Protein AF-A0A444UWI2-F1 (afdb_monomer_lite)

Secondary structure (DSSP, 8-state):
-HHHHHHHHHHHHHHHHHHHGGGGTTTS-----EEEE--SSGGG--EEEEPPPSSSS----S--S---EEE-SSTT--S--TTHHHHTTSEEE-PPTT-TTSSS--------

Structure (mmCIF, N/CA/C/O backbone):
data_AF-A0A444UWI2-F1
#
_entry.id   AF-A0A444UWI2-F1
#
loop_
_atom_site.group_PDB
_atom_site.id
_atom_site.type_symbol
_atom_site.label_atom_id
_atom_site.label_alt_id
_atom_site.label_comp_id
_atom_site.label_asym_id
_atom_site.label_entity_id
_atom_site.label_seq_id
_atom_site.pdbx_PDB_ins_code
_atom_site.Cartn_x
_atom_site.Cartn_y
_atom_site.Cartn_z
_atom_site.occupancy
_atom_site.B_iso_or_equiv
_atom_site.auth_seq_id
_atom_site.auth_comp_id
_atom_site.auth_asym_id
_atom_site.auth_atom_id
_atom_site.pdbx_PDB_model_num
ATOM 1 N N . MET A 1 1 ? -56.583 -4.217 30.821 1.00 60.06 1 MET A N 1
ATOM 2 C CA . MET A 1 1 ? -55.258 -4.859 30.630 1.00 60.06 1 MET A CA 1
ATOM 3 C C . MET A 1 1 ? -54.683 -4.712 29.212 1.00 60.06 1 MET A C 1
ATOM 5 O O . MET A 1 1 ? -53.474 -4.619 29.084 1.00 60.06 1 MET A O 1
ATOM 9 N N . ILE A 1 2 ? -55.499 -4.603 28.154 1.00 61.69 2 ILE A N 1
ATOM 10 C CA . ILE A 1 2 ? -55.044 -4.611 26.741 1.00 61.69 2 ILE A CA 1
ATOM 11 C C . ILE A 1 2 ? -54.237 -3.353 26.331 1.00 61.69 2 ILE A C 1
ATOM 13 O O . ILE A 1 2 ? -53.313 -3.440 25.526 1.00 61.69 2 ILE A O 1
ATOM 17 N N . ARG A 1 3 ? -54.513 -2.191 26.942 1.00 70.44 3 ARG A N 1
ATOM 18 C CA . ARG A 1 3 ? -53.798 -0.925 26.666 1.00 70.44 3 ARG A CA 1
ATOM 19 C C . ARG A 1 3 ? -52.317 -0.936 27.073 1.00 70.44 3 ARG A C 1
ATOM 21 O O . ARG A 1 3 ? -51.508 -0.305 26.404 1.00 70.44 3 ARG A O 1
ATOM 28 N N . GLY A 1 4 ? -51.954 -1.675 28.125 1.00 71.94 4 GLY A N 1
ATOM 29 C CA . GLY A 1 4 ? -50.556 -1.790 28.566 1.00 71.94 4 GLY A CA 1
ATOM 30 C C . GLY A 1 4 ? -49.699 -2.615 27.603 1.00 71.94 4 GLY A C 1
ATOM 31 O O . GLY A 1 4 ? -48.542 -2.288 27.361 1.00 71.94 4 GLY A O 1
ATOM 32 N N . ILE A 1 5 ? -50.300 -3.636 26.986 1.00 76.06 5 ILE A N 1
ATOM 33 C CA . ILE A 1 5 ? -49.628 -4.533 26.036 1.00 76.06 5 ILE A CA 1
ATOM 34 C C . ILE A 1 5 ? -49.325 -3.798 24.723 1.00 76.06 5 ILE A C 1
ATOM 36 O O . ILE A 1 5 ? -48.226 -3.926 24.190 1.00 76.06 5 ILE A O 1
ATOM 40 N N . GLN A 1 6 ? -50.255 -2.969 24.233 1.00 80.12 6 GLN A N 1
ATOM 41 C CA . GLN A 1 6 ? -50.011 -2.138 23.046 1.00 80.12 6 GLN A CA 1
ATOM 42 C C . GLN A 1 6 ? -48.913 -1.089 23.270 1.00 80.12 6 GLN A C 1
ATOM 44 O O . GLN A 1 6 ? -48.077 -0.901 22.390 1.00 80.12 6 GLN A O 1
ATOM 49 N N . GLY A 1 7 ? -48.871 -0.454 24.447 1.00 82.00 7 GLY A N 1
ATOM 50 C CA . GLY A 1 7 ? -47.803 0.489 24.796 1.00 82.00 7 GLY A CA 1
ATOM 51 C C . GLY A 1 7 ? -46.423 -0.174 24.849 1.00 82.00 7 GLY A C 1
ATOM 52 O O . GLY A 1 7 ? -45.456 0.367 24.318 1.00 82.00 7 GLY A O 1
ATOM 53 N N . LEU A 1 8 ? -46.343 -1.385 25.410 1.00 81.44 8 LEU A N 1
ATOM 54 C CA . LEU A 1 8 ? -4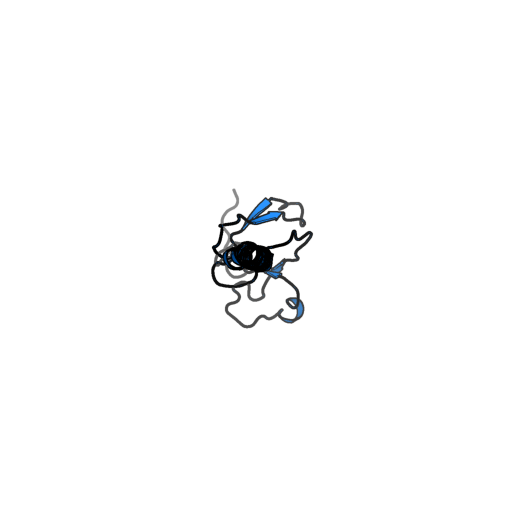5.104 -2.164 25.477 1.00 81.44 8 LEU A CA 1
ATOM 55 C C . LEU A 1 8 ? -44.612 -2.598 24.086 1.00 81.44 8 LEU A C 1
ATOM 57 O O . LEU A 1 8 ? -43.434 -2.441 23.772 1.00 81.44 8 LEU A O 1
ATOM 61 N N . LEU A 1 9 ? -45.515 -3.092 23.232 1.00 82.94 9 LEU A N 1
ATOM 62 C CA . LEU A 1 9 ? -45.210 -3.461 21.844 1.00 82.94 9 LEU A CA 1
ATOM 63 C C . LEU A 1 9 ? -44.725 -2.263 21.019 1.00 82.94 9 LEU A C 1
ATOM 65 O O . LEU A 1 9 ? -43.786 -2.400 20.235 1.00 82.94 9 LEU A O 1
ATOM 69 N N . PHE A 1 10 ? -45.335 -1.090 21.209 1.00 85.50 10 PHE A N 1
ATOM 70 C CA . PHE A 1 10 ? -44.903 0.142 20.552 1.00 85.50 10 PHE A CA 1
ATOM 71 C C . PHE A 1 10 ? -43.499 0.549 21.008 1.00 85.50 10 PHE A C 1
ATOM 73 O O . PHE A 1 10 ? -42.642 0.842 20.178 1.00 85.50 10 PHE A O 1
ATOM 80 N N . CYS A 1 11 ? -43.230 0.471 22.313 1.00 85.38 11 CYS A N 1
ATOM 81 C CA . CYS A 1 11 ? -41.920 0.779 22.877 1.00 85.38 11 CYS A CA 1
ATOM 82 C C . CYS A 1 11 ? -40.830 -0.149 22.317 1.00 85.38 11 CYS A C 1
ATOM 84 O O . CYS A 1 11 ? -39.789 0.330 21.884 1.00 85.38 11 CYS A O 1
ATOM 86 N N . LEU A 1 12 ? -41.094 -1.459 22.223 1.00 86.31 12 LEU A N 1
ATOM 87 C CA . LEU A 1 12 ? -40.161 -2.435 21.641 1.00 86.31 12 LEU A CA 1
ATOM 88 C C . LEU A 1 12 ? -39.872 -2.171 20.155 1.00 86.31 12 LEU A C 1
ATOM 90 O O . LEU A 1 12 ? -38.729 -2.297 19.720 1.00 86.31 12 LEU A O 1
ATOM 94 N N . LYS A 1 13 ? -40.885 -1.773 19.375 1.00 85.25 13 LYS A N 1
ATOM 95 C CA . LYS A 1 13 ? -40.726 -1.400 17.958 1.00 85.25 13 LYS A CA 1
ATOM 96 C C . LYS A 1 13 ? -39.877 -0.137 17.797 1.00 85.25 13 LYS A C 1
ATOM 98 O O . LYS A 1 13 ? -38.995 -0.111 16.945 1.00 85.25 13 LYS A O 1
ATOM 103 N N . VAL A 1 14 ? -40.129 0.885 18.619 1.00 85.81 14 VAL A N 1
ATOM 104 C CA . VAL A 1 14 ? -39.356 2.136 18.621 1.00 85.81 14 VAL A CA 1
ATOM 105 C C . VAL A 1 14 ? -37.918 1.872 19.061 1.00 85.81 14 VAL A C 1
ATOM 107 O O . VAL A 1 14 ? -36.995 2.332 18.399 1.00 85.81 14 VAL A O 1
ATOM 110 N N . LEU A 1 15 ? -37.712 1.073 20.110 1.00 81.75 15 LEU A N 1
ATOM 111 C CA . LEU A 1 15 ? -36.378 0.705 20.582 1.00 81.75 15 LEU A CA 1
ATOM 112 C C . LEU A 1 15 ? -35.603 -0.065 19.503 1.00 81.75 15 LEU A C 1
ATOM 114 O O . LEU A 1 15 ? -34.457 0.264 19.224 1.00 81.75 15 LEU A O 1
ATOM 118 N N . GLY A 1 16 ? -36.243 -1.033 18.838 1.00 80.19 16 GLY A N 1
ATOM 119 C CA . GLY A 1 16 ? -35.637 -1.769 17.726 1.00 80.19 16 GLY A CA 1
ATOM 120 C C . GLY A 1 16 ? -35.267 -0.873 16.539 1.00 80.19 16 GLY A C 1
ATOM 121 O O . GLY A 1 16 ? -34.189 -1.028 15.970 1.00 80.19 16 GLY A O 1
ATOM 122 N N . LEU A 1 17 ? -36.117 0.103 16.199 1.00 76.06 17 LEU A N 1
ATOM 123 C CA . LEU A 1 17 ? -35.829 1.085 15.149 1.00 76.06 17 LEU A CA 1
ATOM 124 C C . LEU A 1 17 ? -34.638 1.982 15.523 1.00 76.06 17 LEU A C 1
ATOM 126 O O . LEU A 1 17 ? -33.768 2.216 14.691 1.00 76.06 17 LEU A O 1
ATOM 130 N N . VAL A 1 18 ? -34.570 2.441 16.776 1.00 77.38 18 VAL A N 1
ATOM 131 C CA . VAL A 1 18 ? -33.471 3.278 17.289 1.00 77.38 18 VAL A CA 1
ATOM 132 C C . VAL A 1 18 ? -32.144 2.514 17.322 1.00 77.38 18 VAL A C 1
ATOM 134 O O . VAL A 1 18 ? -31.109 3.102 17.028 1.00 77.38 18 VAL A O 1
ATOM 137 N N . ILE A 1 19 ? -32.159 1.212 17.625 1.00 73.31 19 ILE A N 1
ATOM 138 C CA . ILE A 1 19 ? -30.947 0.377 17.669 1.00 73.31 19 ILE A CA 1
ATOM 139 C C . ILE A 1 19 ? -30.429 0.040 16.258 1.00 73.31 19 ILE A C 1
ATOM 141 O O . ILE A 1 19 ? -29.220 -0.078 16.072 1.00 73.31 19 ILE A O 1
ATOM 145 N N . HIS A 1 20 ? -31.303 -0.067 15.249 1.00 64.38 20 HIS A N 1
ATOM 146 C CA . HIS A 1 20 ? -30.890 -0.338 13.863 1.00 64.38 20 HIS A CA 1
ATOM 147 C C . HIS A 1 20 ? -30.518 0.909 13.047 1.00 64.38 20 HIS A C 1
ATOM 149 O O . HIS A 1 20 ? -29.741 0.804 12.100 1.00 64.38 20 HIS A O 1
ATOM 155 N N . LEU A 1 21 ? -31.020 2.093 13.410 1.00 65.19 21 LEU A N 1
ATOM 156 C CA . LEU A 1 21 ? -30.696 3.350 12.731 1.00 65.19 21 LEU A CA 1
ATOM 157 C C . LEU A 1 21 ? -29.187 3.707 12.681 1.00 65.19 21 LEU A C 1
ATOM 159 O O . LEU A 1 21 ? -28.742 4.169 11.629 1.00 65.19 21 LEU A O 1
ATOM 163 N N . PRO A 1 22 ? -28.363 3.491 13.732 1.00 61.56 22 PRO A N 1
ATOM 164 C CA . PRO A 1 22 ? -26.947 3.868 13.697 1.00 61.56 22 PRO A CA 1
ATOM 165 C C 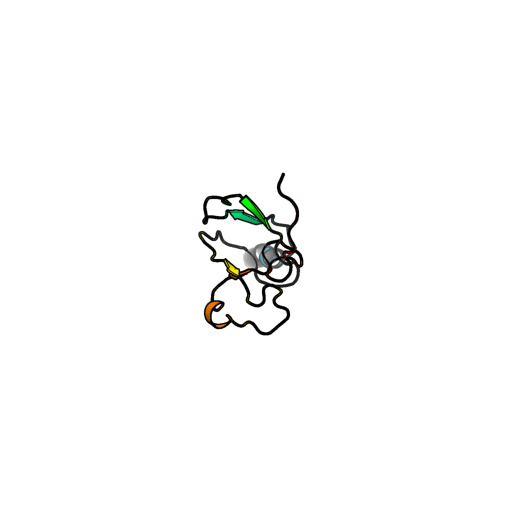. PRO A 1 22 ? -26.100 3.026 12.735 1.00 61.56 22 PRO A C 1
ATOM 167 O O . PRO A 1 22 ? -25.042 3.490 12.321 1.00 61.56 22 PRO A O 1
ATOM 170 N N . GLN A 1 23 ? -26.555 1.838 12.316 1.00 57.62 23 GLN A N 1
ATOM 171 C CA . GLN A 1 23 ? -25.812 1.003 11.358 1.00 57.62 23 GLN A CA 1
ATOM 172 C C . GLN A 1 23 ? -25.774 1.603 9.944 1.00 57.62 23 GLN A C 1
ATOM 174 O O . GLN A 1 23 ? -24.916 1.238 9.149 1.00 57.62 23 GLN A O 1
ATOM 179 N N . LEU A 1 24 ? -26.685 2.529 9.625 1.00 56.25 24 LEU A N 1
ATOM 180 C CA . LEU A 1 24 ? -26.706 3.222 8.334 1.00 56.25 24 LEU A CA 1
ATOM 181 C C . LEU A 1 24 ? -25.800 4.467 8.315 1.00 56.25 24 LEU A C 1
ATOM 183 O O . LEU A 1 24 ? -25.456 4.960 7.246 1.00 56.25 24 LEU A O 1
ATOM 187 N N . ALA A 1 25 ? -25.422 4.982 9.490 1.00 56.88 25 ALA A N 1
ATOM 188 C CA . ALA A 1 25 ? -24.691 6.240 9.642 1.00 56.88 25 ALA A CA 1
ATOM 189 C C . ALA A 1 25 ? -23.168 6.065 9.779 1.00 56.88 25 ALA A C 1
ATOM 191 O O . ALA A 1 25 ? -22.436 7.052 9.743 1.00 56.88 25 ALA A O 1
ATOM 192 N N . THR A 1 26 ? -22.664 4.832 9.876 1.00 57.94 26 THR A N 1
ATOM 193 C CA . THR A 1 26 ? -21.222 4.537 9.984 1.00 57.94 26 THR A CA 1
ATOM 194 C C . THR A 1 26 ? -20.425 4.808 8.698 1.00 57.94 26 THR A C 1
ATOM 196 O O . THR A 1 26 ? -19.242 4.500 8.646 1.00 57.94 26 THR A O 1
ATOM 199 N N . GLY A 1 27 ? -21.047 5.381 7.660 1.00 52.75 27 GLY A N 1
ATOM 200 C CA . GLY A 1 27 ? -20.404 5.740 6.390 1.00 52.75 27 GLY A CA 1
ATOM 201 C C . GLY A 1 27 ? -19.953 7.202 6.263 1.00 52.75 27 GLY A C 1
ATOM 202 O O . GLY A 1 27 ? -19.395 7.566 5.231 1.00 52.75 27 GLY A O 1
ATOM 203 N N . LEU A 1 28 ? -20.188 8.062 7.263 1.00 52.78 28 LEU A N 1
ATOM 204 C CA . LEU A 1 28 ? -19.654 9.429 7.257 1.00 52.78 28 LEU A CA 1
ATOM 205 C C . LEU A 1 28 ? -18.196 9.394 7.723 1.00 52.78 28 LEU A C 1
ATOM 207 O O . LEU A 1 28 ? -17.917 9.367 8.918 1.00 52.78 28 LEU A O 1
ATOM 211 N N . GLY A 1 29 ? -17.301 9.334 6.733 1.00 53.88 29 GLY A N 1
ATOM 212 C CA . GLY A 1 29 ? -15.861 9.133 6.855 1.00 53.88 29 GLY A CA 1
ATOM 213 C C . GLY A 1 29 ? -15.206 9.912 7.990 1.00 53.88 29 GLY A C 1
ATOM 214 O O . GLY A 1 29 ? -14.942 11.110 7.887 1.00 53.88 29 GLY A O 1
ATOM 215 N N . VAL A 1 30 ? -14.877 9.182 9.050 1.00 51.34 30 VAL A N 1
ATOM 216 C CA . VAL A 1 30 ? -13.768 9.539 9.924 1.00 51.34 30 VAL A CA 1
ATOM 217 C C . VAL A 1 30 ? -12.507 9.298 9.096 1.00 51.34 30 VAL A C 1
ATOM 219 O O . VAL A 1 30 ? -12.377 8.266 8.439 1.00 51.34 30 VAL A O 1
ATOM 222 N N . ASN A 1 31 ? -11.625 10.293 9.030 1.00 54.41 31 ASN A N 1
ATOM 223 C CA . ASN A 1 31 ? -10.337 10.181 8.352 1.00 54.41 31 ASN A CA 1
ATOM 224 C C . ASN A 1 31 ? -9.450 9.250 9.196 1.00 54.41 31 ASN A C 1
ATOM 226 O O . ASN A 1 31 ? -8.635 9.706 9.995 1.00 54.41 31 ASN A O 1
ATOM 230 N N . ASP A 1 32 ? -9.703 7.946 9.106 1.00 66.62 32 ASP A N 1
ATOM 231 C CA . ASP A 1 32 ? -8.947 6.941 9.835 1.00 66.62 32 ASP A CA 1
ATOM 232 C C . ASP A 1 32 ? -7.548 6.897 9.224 1.00 66.62 32 ASP A C 1
ATOM 234 O O . ASP A 1 32 ? -7.346 6.437 8.098 1.00 66.62 32 ASP A O 1
ATOM 238 N N . PHE A 1 33 ? -6.573 7.443 9.952 1.00 73.56 33 PHE A N 1
ATOM 239 C CA . PHE A 1 33 ? -5.168 7.321 9.592 1.00 73.56 33 PHE A CA 1
ATOM 240 C C . PHE A 1 33 ? -4.817 5.833 9.540 1.00 73.56 33 PHE A C 1
ATOM 242 O O . PHE A 1 33 ? -4.813 5.153 10.568 1.00 73.56 33 PHE A O 1
ATOM 249 N N . LEU A 1 34 ? -4.533 5.321 8.342 1.00 84.31 34 LEU A N 1
ATOM 250 C CA . LEU A 1 34 ? -4.055 3.956 8.180 1.00 84.31 34 LEU A CA 1
ATOM 251 C C . LEU A 1 34 ? -2.545 3.933 8.360 1.00 84.31 34 LEU A C 1
ATOM 253 O O . LEU A 1 34 ? -1.834 4.816 7.874 1.00 84.31 34 LEU A O 1
ATOM 257 N N . TYR A 1 35 ? -2.063 2.894 9.031 1.00 88.88 35 TYR A N 1
ATOM 258 C CA . TYR A 1 35 ? -0.645 2.667 9.256 1.00 88.88 35 TYR A CA 1
ATOM 259 C C . TYR A 1 35 ? -0.258 1.312 8.682 1.00 88.88 35 TYR A C 1
ATOM 261 O O . TYR A 1 35 ? -0.868 0.296 9.007 1.00 88.88 35 TYR A O 1
ATOM 269 N N . PHE A 1 36 ? 0.779 1.301 7.853 1.00 89.44 36 PHE A N 1
ATOM 270 C CA . PHE A 1 36 ? 1.340 0.093 7.267 1.00 89.44 36 PHE A CA 1
ATOM 271 C C . PHE A 1 36 ? 2.793 -0.033 7.690 1.00 89.44 36 PHE A C 1
ATOM 273 O O . PHE A 1 36 ? 3.563 0.918 7.576 1.00 89.44 36 PHE A O 1
ATOM 280 N N . ARG A 1 37 ? 3.181 -1.213 8.173 1.00 91.56 37 ARG A N 1
ATOM 281 C CA . ARG A 1 37 ? 4.583 -1.533 8.429 1.00 91.56 37 ARG A CA 1
ATOM 282 C C . ARG A 1 37 ? 5.132 -2.327 7.254 1.00 91.56 37 ARG A C 1
ATOM 284 O O . ARG A 1 37 ? 4.541 -3.334 6.877 1.00 91.56 37 ARG A O 1
ATOM 291 N N . VAL A 1 38 ? 6.277 -1.916 6.720 1.00 92.94 38 VAL A N 1
ATOM 292 C CA . VAL A 1 38 ? 7.008 -2.755 5.765 1.00 92.94 38 VAL A CA 1
ATOM 293 C C . VAL A 1 38 ? 7.630 -3.921 6.532 1.00 92.94 38 VAL A C 1
ATOM 295 O O . VAL A 1 38 ? 8.432 -3.712 7.442 1.00 92.94 38 VAL A O 1
ATOM 298 N N . LEU A 1 39 ? 7.202 -5.144 6.208 1.00 93.38 39 LEU A N 1
ATOM 299 C CA . LEU A 1 39 ? 7.699 -6.372 6.840 1.00 93.38 39 LEU A CA 1
ATOM 300 C C . LEU A 1 39 ? 8.973 -6.897 6.166 1.00 93.38 39 LEU A C 1
ATOM 302 O O . LEU A 1 39 ? 9.799 -7.518 6.828 1.00 93.38 39 LEU A O 1
ATOM 306 N N . SER A 1 40 ? 9.130 -6.647 4.863 1.00 92.69 40 SER A N 1
ATOM 307 C CA . SER A 1 40 ? 10.280 -7.068 4.063 1.00 92.69 40 SER A CA 1
ATOM 308 C C . SER A 1 40 ? 10.447 -6.163 2.831 1.00 92.69 40 SER A C 1
ATOM 310 O O . SER A 1 40 ? 9.431 -5.772 2.244 1.00 92.69 40 SER A O 1
ATOM 312 N N . PRO A 1 41 ? 11.689 -5.861 2.406 1.00 93.12 41 PRO A N 1
ATOM 313 C CA . PRO A 1 41 ? 12.946 -6.176 3.093 1.00 93.12 41 PRO A CA 1
ATOM 314 C C . PRO A 1 41 ? 13.152 -5.323 4.363 1.00 93.12 41 PRO A C 1
ATOM 316 O O . PRO A 1 41 ? 12.523 -4.280 4.545 1.00 93.12 41 PRO A O 1
ATOM 319 N N . GLU A 1 42 ? 13.971 -5.817 5.299 1.00 91.25 42 GLU A N 1
ATOM 320 C CA . GLU A 1 42 ? 14.115 -5.236 6.649 1.00 91.25 42 GLU A CA 1
ATOM 321 C C . GLU A 1 42 ? 14.801 -3.858 6.650 1.00 91.25 42 GLU A C 1
ATOM 323 O O . GLU A 1 42 ? 14.533 -3.029 7.517 1.00 91.25 42 GLU A O 1
ATOM 328 N N . ASP A 1 43 ? 15.638 -3.578 5.652 1.00 94.25 43 ASP A N 1
ATOM 329 C CA . ASP A 1 43 ? 16.382 -2.324 5.483 1.00 94.25 43 ASP A CA 1
ATOM 330 C C . ASP A 1 43 ? 15.482 -1.089 5.314 1.00 94.25 43 ASP A C 1
ATOM 332 O O . ASP A 1 43 ? 15.870 0.016 5.695 1.00 94.25 43 ASP A O 1
ATOM 336 N N . ILE A 1 44 ? 14.263 -1.280 4.806 1.00 88.38 44 ILE A N 1
ATOM 337 C CA . ILE A 1 44 ? 13.225 -0.243 4.698 1.00 88.38 44 ILE A CA 1
ATOM 338 C C . ILE A 1 44 ? 12.056 -0.473 5.672 1.00 88.38 44 ILE A C 1
ATOM 340 O O . ILE A 1 44 ? 10.980 0.112 5.515 1.00 88.38 44 ILE A O 1
ATOM 344 N N . GLY A 1 45 ? 12.257 -1.328 6.679 1.00 92.25 45 GLY A N 1
ATOM 345 C CA . GLY A 1 45 ? 11.260 -1.746 7.659 1.00 92.25 45 GLY A CA 1
ATOM 346 C C . GLY A 1 45 ? 10.807 -0.618 8.586 1.00 92.25 45 GLY A C 1
ATOM 347 O O . GLY A 1 45 ? 11.253 -0.515 9.729 1.00 92.25 45 GLY A O 1
ATOM 348 N N . TYR A 1 46 ? 9.880 0.214 8.115 1.00 93.12 46 TYR A N 1
ATOM 349 C CA . TYR A 1 46 ? 9.333 1.352 8.854 1.00 93.12 46 TYR A CA 1
ATOM 350 C C . TYR A 1 46 ? 7.799 1.362 8.843 1.00 93.12 46 TYR A C 1
ATOM 352 O O . TYR A 1 46 ? 7.166 0.617 8.091 1.00 93.12 46 TYR A O 1
ATOM 360 N N . ILE A 1 47 ? 7.201 2.183 9.712 1.00 92.88 47 ILE A N 1
ATOM 361 C CA . ILE A 1 47 ? 5.752 2.410 9.751 1.00 92.88 47 ILE A CA 1
ATOM 362 C C . ILE A 1 47 ? 5.435 3.657 8.929 1.00 92.88 47 ILE A C 1
ATOM 364 O O . ILE A 1 47 ? 5.895 4.754 9.240 1.00 92.88 47 ILE A O 1
ATOM 368 N N . PHE A 1 48 ? 4.614 3.483 7.905 1.00 89.88 48 PHE A N 1
ATOM 369 C CA . PHE A 1 48 ? 4.161 4.533 7.009 1.00 89.88 48 PHE A CA 1
ATOM 370 C C . PHE A 1 48 ? 2.690 4.826 7.246 1.00 89.88 48 PHE A C 1
ATOM 372 O O . PHE A 1 48 ? 1.898 3.923 7.519 1.00 89.88 48 PHE A O 1
ATOM 379 N N . THR A 1 49 ? 2.322 6.093 7.107 1.00 89.69 49 THR A N 1
ATOM 380 C CA . THR A 1 49 ? 0.922 6.492 7.023 1.00 89.69 49 THR A CA 1
ATOM 381 C C . THR A 1 49 ? 0.420 6.333 5.596 1.00 89.69 49 THR A C 1
ATOM 383 O O . THR A 1 49 ? 1.147 6.573 4.631 1.00 89.69 49 THR A O 1
ATOM 386 N N . ALA A 1 50 ? -0.845 5.958 5.458 1.00 85.81 50 ALA A N 1
ATOM 387 C CA . ALA A 1 50 ? -1.536 5.916 4.184 1.00 85.81 50 ALA A CA 1
ATOM 388 C C . ALA A 1 50 ? -2.907 6.572 4.316 1.00 85.81 50 ALA A C 1
ATOM 390 O O . ALA A 1 50 ? -3.615 6.389 5.308 1.00 85.81 50 ALA A O 1
ATOM 391 N N . ALA A 1 51 ? -3.273 7.330 3.289 1.00 86.06 51 ALA A N 1
ATOM 392 C CA . ALA A 1 51 ? -4.614 7.860 3.141 1.00 86.06 51 ALA A CA 1
ATOM 393 C C . ALA A 1 51 ? -5.429 6.873 2.290 1.00 86.06 51 ALA A C 1
ATOM 395 O O . ALA A 1 51 ? -5.037 6.607 1.149 1.00 86.06 51 ALA A O 1
ATOM 396 N N . PRO A 1 52 ? -6.533 6.312 2.811 1.00 84.19 52 PRO A N 1
ATOM 397 C CA . PRO A 1 52 ? -7.461 5.573 1.971 1.00 84.19 52 PRO A CA 1
ATOM 398 C C . PRO A 1 52 ? -8.033 6.482 0.875 1.00 84.19 52 PRO A C 1
ATOM 400 O O . PRO A 1 52 ? -8.202 7.688 1.071 1.00 84.19 52 PRO A O 1
ATOM 403 N N . ALA A 1 53 ? -8.335 5.895 -0.284 1.00 84.00 53 ALA A N 1
ATOM 404 C CA . ALA A 1 53 ? -9.015 6.607 -1.358 1.00 84.00 53 ALA A CA 1
ATOM 405 C C . ALA A 1 53 ? -10.398 7.080 -0.889 1.00 84.00 53 ALA A C 1
ATOM 407 O O . ALA A 1 53 ? -11.093 6.375 -0.156 1.00 84.00 53 ALA A O 1
ATOM 408 N N . GLN A 1 54 ? -10.784 8.288 -1.295 1.00 80.56 54 GLN A N 1
ATOM 409 C CA . GLN A 1 54 ? -12.008 8.920 -0.803 1.00 80.56 54 GLN A CA 1
ATOM 410 C C . GLN A 1 54 ? -13.267 8.374 -1.490 1.00 80.56 54 GLN A C 1
ATOM 412 O O . GLN A 1 54 ? -14.339 8.337 -0.890 1.00 80.56 54 GLN A O 1
ATOM 417 N N . ASP A 1 55 ? -13.142 7.989 -2.754 1.00 81.38 55 ASP A N 1
ATOM 418 C CA . ASP A 1 55 ? -14.242 7.793 -3.697 1.00 81.38 55 ASP A CA 1
ATOM 419 C C . ASP A 1 55 ? -14.274 6.392 -4.325 1.00 81.38 55 ASP A C 1
ATOM 421 O O . ASP A 1 55 ? -15.238 6.046 -5.009 1.00 81.38 55 ASP A O 1
ATOM 425 N N . PHE A 1 56 ? -13.263 5.559 -4.069 1.00 83.94 56 PHE A N 1
ATOM 426 C CA . PHE A 1 56 ? -13.197 4.194 -4.585 1.00 83.94 56 PHE A CA 1
ATOM 427 C C . PHE A 1 56 ? -12.548 3.213 -3.603 1.00 83.94 56 PHE A C 1
ATOM 429 O O . PHE A 1 56 ? -11.881 3.589 -2.642 1.00 83.94 56 PHE A O 1
ATOM 436 N N . GLY A 1 57 ? -12.717 1.921 -3.890 1.00 82.56 57 GLY A N 1
ATOM 437 C CA . GLY A 1 57 ? -12.162 0.829 -3.095 1.00 82.56 57 GLY A CA 1
ATOM 438 C C . GLY A 1 57 ? -13.112 0.330 -2.007 1.00 82.56 57 GLY A C 1
ATOM 439 O O . GLY A 1 57 ? -14.327 0.496 -2.088 1.00 82.56 57 GLY A O 1
ATOM 440 N N . GLY A 1 58 ? -12.546 -0.356 -1.017 1.00 79.69 58 GLY A N 1
ATOM 441 C CA . GLY A 1 58 ? -13.268 -0.880 0.140 1.00 79.69 58 GLY A CA 1
ATOM 442 C C . GLY A 1 58 ? -12.814 -0.210 1.433 1.00 79.69 58 GLY A C 1
ATOM 443 O O . GLY A 1 58 ? -11.784 0.459 1.476 1.00 79.69 58 GLY A O 1
ATOM 444 N N . VAL A 1 59 ? -13.572 -0.425 2.504 1.00 76.62 59 VAL A N 1
ATOM 445 C CA . VAL A 1 59 ? -13.216 0.072 3.836 1.00 76.62 59 VAL A CA 1
ATOM 446 C C . VAL A 1 59 ? -12.230 -0.896 4.496 1.00 76.62 59 VAL A C 1
ATOM 448 O O . VAL A 1 59 ? -12.418 -2.114 4.457 1.00 76.62 59 VAL A O 1
ATOM 451 N N . PHE A 1 60 ? -11.186 -0.367 5.136 1.00 76.31 60 PHE A N 1
ATOM 452 C CA . PHE A 1 60 ? -10.253 -1.161 5.938 1.00 76.31 60 PHE A CA 1
ATOM 453 C C . PHE A 1 60 ? -10.878 -1.473 7.304 1.00 76.31 60 PHE A C 1
ATOM 455 O O . PHE A 1 60 ? -10.612 -0.802 8.292 1.00 76.31 60 PHE A O 1
ATOM 462 N N . THR A 1 61 ? -11.749 -2.483 7.363 1.00 74.62 61 THR A N 1
ATOM 463 C CA . THR A 1 61 ? -12.480 -2.847 8.595 1.00 74.62 61 THR A CA 1
ATOM 464 C C . THR A 1 61 ? -11.794 -3.929 9.432 1.00 74.62 61 THR A C 1
ATOM 466 O O . THR A 1 61 ? -12.337 -4.346 10.452 1.00 74.62 61 THR A O 1
ATOM 469 N N . GLN A 1 62 ? -10.656 -4.456 8.978 1.00 76.69 62 GLN A N 1
ATOM 470 C CA . GLN A 1 62 ? -9.949 -5.580 9.598 1.00 76.69 62 GLN A CA 1
ATOM 471 C C . GLN A 1 62 ? -8.452 -5.285 9.681 1.00 76.69 62 GLN A C 1
ATOM 473 O O . GLN A 1 62 ? -7.918 -4.509 8.886 1.00 76.69 62 GLN A O 1
ATOM 478 N N . LEU A 1 63 ? -7.782 -5.930 10.637 1.00 81.88 63 LEU A N 1
ATOM 479 C CA . LEU A 1 63 ? -6.327 -5.938 10.713 1.00 81.88 63 LEU A CA 1
ATOM 480 C C . LEU A 1 63 ? -5.785 -6.901 9.652 1.00 81.88 63 LEU A C 1
ATOM 482 O O . LEU A 1 63 ? -6.145 -8.076 9.644 1.00 81.88 63 LEU A O 1
ATOM 486 N N . TYR A 1 64 ? -4.921 -6.401 8.775 1.00 84.31 64 TYR A N 1
ATOM 487 C CA . TYR A 1 64 ? -4.225 -7.215 7.785 1.00 84.31 64 TYR A CA 1
ATOM 488 C C . TYR A 1 64 ? -2.842 -7.578 8.326 1.00 84.31 64 TYR A C 1
ATOM 490 O O . TYR A 1 64 ? -2.069 -6.684 8.665 1.00 84.31 64 TYR A O 1
ATOM 498 N N . GLU A 1 65 ? -2.540 -8.874 8.415 1.00 87.12 65 GLU A N 1
ATOM 499 C CA . GLU A 1 65 ? -1.240 -9.352 8.908 1.00 87.12 65 GLU A CA 1
ATOM 500 C C . GLU A 1 65 ? -0.130 -9.126 7.880 1.00 87.12 65 GLU A C 1
ATOM 502 O O . GLU A 1 65 ? 0.945 -8.643 8.226 1.00 87.12 65 GLU A O 1
ATOM 507 N N . GLU A 1 66 ? -0.407 -9.423 6.609 1.00 88.88 66 GLU A N 1
ATOM 508 C CA . GLU A 1 66 ? 0.553 -9.288 5.520 1.00 88.88 66 GLU A CA 1
ATOM 509 C C . GLU A 1 66 ? -0.155 -8.920 4.214 1.00 88.88 66 GLU A C 1
ATOM 511 O O . GLU A 1 66 ? -1.244 -9.409 3.903 1.00 88.88 66 GLU A O 1
ATOM 516 N N . ILE A 1 67 ? 0.466 -8.021 3.451 1.00 88.06 67 ILE A N 1
ATOM 517 C CA . ILE A 1 67 ? 0.000 -7.596 2.133 1.00 88.06 67 ILE A CA 1
ATOM 518 C C . ILE A 1 67 ? 1.210 -7.578 1.205 1.00 88.06 67 ILE A C 1
ATOM 520 O O . ILE A 1 67 ? 2.155 -6.822 1.431 1.00 88.06 67 ILE A O 1
ATOM 524 N N . TYR A 1 68 ? 1.158 -8.367 0.136 1.00 89.81 68 TYR A N 1
ATOM 525 C CA . TYR A 1 68 ? 2.188 -8.353 -0.896 1.00 89.81 68 TYR A CA 1
ATOM 526 C C . TYR A 1 68 ? 1.914 -7.241 -1.907 1.00 89.81 68 TYR A C 1
ATOM 528 O O . TYR A 1 68 ? 0.845 -7.181 -2.523 1.00 89.81 68 TYR A O 1
ATOM 536 N N . LEU A 1 69 ? 2.898 -6.356 -2.057 1.00 90.69 69 LEU A N 1
ATOM 537 C CA . LEU A 1 69 ? 2.890 -5.279 -3.037 1.00 90.69 69 LEU A CA 1
ATOM 538 C C . LEU A 1 69 ? 3.676 -5.717 -4.272 1.00 90.69 69 LEU A C 1
ATOM 540 O O . LEU A 1 69 ? 4.869 -6.003 -4.182 1.00 90.69 69 LEU A O 1
ATOM 544 N N . VAL A 1 70 ? 3.013 -5.750 -5.427 1.00 91.94 70 VAL A N 1
ATOM 545 C CA . VAL A 1 70 ? 3.633 -6.100 -6.711 1.00 91.94 70 VAL A CA 1
ATOM 546 C C . VAL A 1 70 ? 3.719 -4.852 -7.575 1.00 91.94 70 VAL A C 1
ATOM 548 O O . VAL A 1 70 ? 2.713 -4.186 -7.810 1.00 91.94 70 VAL A O 1
ATOM 551 N N . LEU A 1 71 ? 4.919 -4.522 -8.048 1.00 91.12 71 LEU A N 1
ATOM 552 C CA . LEU A 1 71 ? 5.126 -3.367 -8.917 1.00 91.12 71 LEU A CA 1
ATOM 553 C C . LEU A 1 71 ? 4.402 -3.567 -10.256 1.00 91.12 71 LEU A C 1
ATOM 555 O O . LEU A 1 71 ? 4.521 -4.623 -10.879 1.00 91.12 71 LEU A O 1
ATOM 559 N N . ALA A 1 72 ? 3.670 -2.552 -10.707 1.00 92.88 72 ALA A N 1
ATOM 560 C CA . ALA A 1 72 ? 3.067 -2.554 -12.034 1.00 92.88 72 ALA A CA 1
ATOM 561 C C . ALA A 1 72 ? 4.121 -2.478 -13.147 1.00 92.88 72 ALA A C 1
ATOM 563 O O . ALA A 1 72 ? 5.154 -1.821 -12.996 1.00 92.88 72 ALA A O 1
ATOM 564 N N . GLU A 1 73 ? 3.832 -3.092 -14.295 1.00 92.75 73 GLU A N 1
ATOM 565 C CA . GLU A 1 73 ? 4.621 -2.904 -15.508 1.00 92.75 73 GLU A CA 1
ATOM 566 C C . GLU A 1 73 ? 3.718 -2.509 -16.691 1.00 92.75 73 GLU A C 1
ATOM 568 O O . GLU A 1 73 ? 2.947 -3.351 -17.143 1.00 92.75 73 GLU A O 1
ATOM 573 N N . PRO A 1 74 ? 3.813 -1.279 -17.235 1.00 92.25 74 PRO A N 1
ATOM 574 C CA . PRO A 1 74 ? 4.770 -0.233 -16.868 1.00 92.25 74 PRO A CA 1
ATOM 575 C C . PRO A 1 74 ? 4.491 0.393 -15.483 1.00 92.25 74 PRO A C 1
ATOM 577 O O . PRO A 1 74 ? 3.351 0.363 -15.017 1.00 92.25 74 PRO A O 1
ATOM 580 N N . PRO A 1 75 ? 5.510 0.982 -14.821 1.00 89.31 75 PRO A N 1
ATOM 581 C CA . PRO A 1 75 ? 5.382 1.485 -13.447 1.00 89.31 75 PRO A CA 1
ATOM 582 C C . PRO A 1 75 ? 4.363 2.617 -13.267 1.00 89.31 75 PRO A C 1
ATOM 584 O O . PRO A 1 75 ? 3.841 2.808 -12.175 1.00 89.31 75 PRO A O 1
ATOM 587 N N . ASP A 1 76 ? 4.077 3.379 -14.319 1.00 88.25 76 ASP A N 1
ATOM 588 C CA . ASP A 1 76 ? 3.098 4.468 -14.296 1.00 88.25 76 ASP A CA 1
ATOM 589 C C . ASP A 1 76 ? 1.648 3.988 -14.462 1.00 88.25 76 ASP A C 1
ATOM 591 O O . ASP A 1 76 ? 0.721 4.779 -14.295 1.00 88.25 76 ASP A O 1
ATOM 595 N N . GLY A 1 77 ? 1.435 2.714 -14.813 1.00 88.12 77 GLY A N 1
ATOM 596 C CA . GLY A 1 77 ? 0.110 2.143 -15.049 1.00 88.12 77 GLY A CA 1
ATOM 597 C C . GLY A 1 77 ? -0.677 2.799 -16.184 1.00 88.12 77 GLY A C 1
ATOM 598 O O . GLY A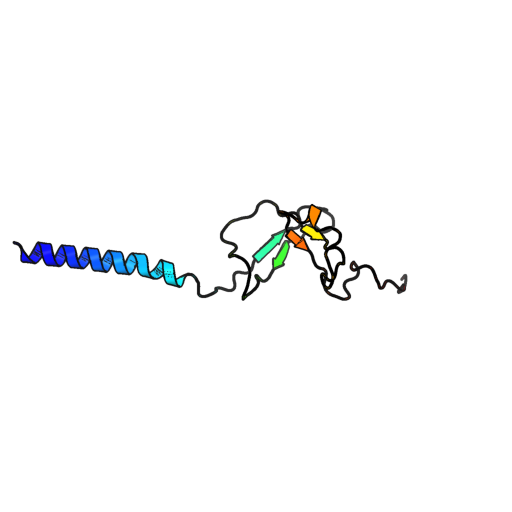 1 77 ? -1.877 2.568 -16.303 1.00 88.12 77 GLY A O 1
ATOM 599 N N . CYS A 1 78 ? -0.030 3.629 -17.006 1.00 89.62 78 CYS A N 1
ATOM 600 C CA . CYS A 1 78 ? -0.695 4.418 -18.044 1.00 89.62 78 CYS A CA 1
ATOM 601 C C . CYS A 1 78 ? -0.833 3.657 -19.374 1.00 89.62 78 CYS A C 1
ATOM 603 O O . CYS A 1 78 ? -1.410 4.179 -20.328 1.00 89.62 78 CYS A O 1
ATOM 605 N N . ALA A 1 79 ? -0.327 2.424 -19.440 1.00 91.25 79 ALA A N 1
ATOM 606 C CA . ALA A 1 79 ? -0.498 1.509 -20.561 1.00 91.25 79 ALA A CA 1
ATOM 607 C C . ALA A 1 79 ? -0.915 0.113 -20.073 1.00 91.25 79 ALA A C 1
ATOM 609 O O . ALA A 1 79 ? -1.020 -0.143 -18.874 1.00 91.25 79 ALA A O 1
ATOM 610 N N . GLU A 1 80 ? -1.158 -0.790 -21.023 1.00 93.44 80 GLU A N 1
ATOM 611 C CA . GLU A 1 80 ? -1.538 -2.170 -20.733 1.00 93.44 80 GLU A CA 1
ATOM 612 C C . GLU A 1 80 ? -0.496 -2.870 -19.848 1.00 93.44 80 GLU A C 1
ATOM 614 O O . GLU A 1 80 ? 0.711 -2.808 -20.105 1.00 93.44 80 GLU A O 1
ATOM 619 N N . LEU A 1 81 ? -0.983 -3.534 -18.794 1.00 92.94 81 LEU A N 1
ATOM 620 C CA . LEU A 1 81 ? -0.130 -4.157 -17.791 1.00 92.94 81 LEU A CA 1
ATOM 621 C C . LEU A 1 81 ? 0.478 -5.453 -18.329 1.00 92.94 81 LEU A C 1
ATOM 623 O O . LEU A 1 81 ? -0.197 -6.468 -18.495 1.00 92.94 81 LEU A O 1
ATOM 627 N N . ARG A 1 82 ? 1.791 -5.434 -18.544 1.00 94.69 82 ARG A N 1
ATOM 628 C CA . ARG A 1 82 ? 2.573 -6.556 -19.081 1.00 94.69 82 ARG A CA 1
ATOM 629 C C . ARG A 1 82 ? 2.646 -7.730 -18.114 1.00 94.69 82 ARG A C 1
ATOM 631 O O . ARG A 1 82 ? 2.784 -8.874 -18.538 1.00 94.69 82 ARG A O 1
ATOM 638 N N . ASN A 1 83 ? 2.544 -7.451 -16.819 1.00 93.25 83 ASN A N 1
ATOM 639 C CA . ASN A 1 83 ? 2.584 -8.442 -15.755 1.00 93.25 83 ASN A CA 1
ATOM 640 C C . ASN A 1 83 ? 1.198 -8.754 -15.171 1.00 93.25 83 ASN A C 1
ATOM 642 O O . ASN A 1 83 ? 1.134 -9.310 -14.080 1.00 93.25 83 ASN A O 1
ATOM 646 N N . ALA A 1 84 ? 0.103 -8.460 -15.890 1.00 90.75 84 ALA A N 1
ATOM 647 C CA . ALA A 1 84 ? -1.272 -8.638 -15.408 1.00 90.75 84 ALA A CA 1
ATOM 648 C C . ALA A 1 84 ? -1.553 -10.023 -14.795 1.00 90.75 84 ALA A C 1
ATOM 650 O O . ALA A 1 84 ? -2.214 -10.107 -13.763 1.00 90.75 84 ALA A O 1
ATOM 651 N N . ALA A 1 85 ? -0.988 -11.095 -15.363 1.00 91.00 85 ALA A N 1
ATOM 652 C CA . ALA A 1 85 ? -1.134 -12.458 -14.839 1.00 91.00 85 ALA A CA 1
ATOM 653 C C . ALA A 1 85 ? -0.583 -12.643 -13.408 1.00 91.00 85 ALA A C 1
ATOM 655 O O . ALA A 1 85 ? -1.056 -13.502 -12.675 1.00 91.00 85 ALA A O 1
ATOM 656 N N . PHE A 1 86 ? 0.401 -11.839 -12.995 1.00 87.81 86 PHE A N 1
ATOM 657 C CA . PHE A 1 86 ? 0.971 -11.858 -11.642 1.00 87.81 86 PHE A CA 1
ATOM 658 C C . PHE A 1 86 ? 0.252 -10.908 -10.676 1.00 87.81 86 PHE A C 1
ATOM 660 O O . PHE A 1 86 ? 0.521 -10.935 -9.476 1.00 87.81 86 PHE A O 1
ATOM 667 N N . LEU A 1 87 ? -0.636 -10.051 -11.189 1.00 89.44 87 LEU A N 1
ATOM 668 C CA . LEU A 1 87 ? -1.360 -9.062 -10.391 1.00 89.44 87 LEU A CA 1
ATOM 669 C C . LEU A 1 87 ? -2.683 -9.606 -9.842 1.00 89.44 87 LEU A C 1
ATOM 671 O O . LEU A 1 87 ? -3.243 -9.017 -8.918 1.00 89.44 87 LEU A O 1
ATOM 675 N N . GLU A 1 88 ? -3.185 -10.725 -10.371 1.00 85.69 88 GLU A N 1
ATOM 676 C CA . GLU A 1 88 ? -4.415 -11.340 -9.872 1.00 85.69 88 GLU A CA 1
ATOM 677 C C . GLU A 1 88 ? -4.300 -11.707 -8.385 1.00 85.69 88 GLU A C 1
ATOM 679 O O . GLU A 1 88 ? -3.395 -12.418 -7.948 1.00 85.69 88 GLU A O 1
ATOM 684 N N . GLY A 1 89 ? -5.238 -11.191 -7.586 1.00 84.38 89 GLY A N 1
ATOM 685 C CA . GLY A 1 89 ? -5.285 -11.407 -6.138 1.00 84.38 89 GLY A CA 1
ATOM 686 C C . GLY A 1 89 ? -4.252 -10.615 -5.328 1.00 84.38 89 GLY A C 1
ATOM 687 O O . GLY A 1 89 ? -4.327 -10.622 -4.101 1.00 84.38 89 GLY A O 1
ATOM 688 N N . GLN A 1 90 ? -3.336 -9.896 -5.982 1.00 86.88 90 GLN A N 1
ATOM 689 C CA . GLN A 1 90 ? -2.287 -9.111 -5.332 1.00 86.88 90 GLN A CA 1
ATOM 690 C C . GLN A 1 90 ? -2.667 -7.629 -5.224 1.00 86.88 90 GLN A C 1
ATOM 692 O O . GLN A 1 90 ? -3.618 -7.153 -5.851 1.00 86.88 90 GLN A O 1
ATOM 697 N N . ARG A 1 91 ? -1.940 -6.870 -4.395 1.00 88.88 91 ARG A N 1
ATOM 698 C CA . ARG A 1 91 ? -2.054 -5.406 -4.363 1.00 88.88 91 ARG A CA 1
ATOM 699 C C . ARG A 1 91 ? -0.977 -4.811 -5.257 1.00 88.88 91 ARG A C 1
ATOM 701 O O . ARG A 1 91 ? 0.208 -5.076 -5.082 1.00 88.88 91 ARG A O 1
ATOM 708 N N . VAL A 1 92 ? -1.403 -4.014 -6.227 1.00 91.94 92 VAL A N 1
ATOM 709 C CA . VAL A 1 92 ? -0.501 -3.421 -7.215 1.00 91.94 92 VAL A CA 1
ATOM 710 C C . VAL A 1 92 ? 0.072 -2.114 -6.672 1.00 91.94 92 VAL A C 1
ATOM 712 O O . VAL A 1 92 ? -0.666 -1.285 -6.139 1.00 91.94 92 VAL A O 1
ATOM 715 N N . LEU A 1 93 ? 1.382 -1.929 -6.812 1.00 90.56 93 LEU A N 1
ATOM 716 C CA . LEU A 1 93 ? 2.101 -0.718 -6.439 1.00 90.56 93 LEU A CA 1
ATOM 717 C C . LEU A 1 93 ? 2.446 0.092 -7.690 1.00 90.56 93 LEU A C 1
ATOM 719 O O . LEU A 1 93 ? 3.097 -0.414 -8.605 1.00 90.56 93 LEU A O 1
ATOM 723 N N . PHE A 1 94 ? 2.068 1.369 -7.673 1.00 90.31 94 PHE A N 1
ATOM 724 C CA . PHE A 1 94 ? 2.430 2.351 -8.691 1.00 90.31 94 PHE A CA 1
ATOM 725 C C . PHE A 1 94 ? 3.319 3.425 -8.053 1.00 90.31 94 PHE A C 1
ATOM 727 O O . PHE A 1 94 ? 2.858 4.137 -7.155 1.00 90.31 94 PHE A O 1
ATOM 734 N N . PRO A 1 95 ? 4.599 3.547 -8.442 1.00 85.94 95 PRO A N 1
ATOM 735 C CA . PRO A 1 95 ? 5.441 4.641 -7.987 1.00 85.94 95 PRO A CA 1
ATOM 736 C C . PRO A 1 95 ? 4.920 5.983 -8.501 1.00 85.94 95 PRO A C 1
ATOM 738 O O . PRO A 1 95 ? 4.413 6.097 -9.616 1.00 85.94 95 PRO A O 1
ATOM 741 N N . LEU A 1 96 ? 5.121 7.031 -7.701 1.00 81.25 96 LEU A N 1
ATOM 742 C CA . LEU A 1 96 ? 4.896 8.399 -8.156 1.00 81.25 96 LEU A CA 1
ATOM 743 C C . LEU A 1 96 ? 5.770 8.700 -9.379 1.00 81.25 96 LEU A C 1
ATOM 745 O O . LEU A 1 96 ? 6.937 8.303 -9.442 1.00 81.25 96 LEU A O 1
ATOM 749 N N . GLN A 1 97 ? 5.214 9.441 -10.335 1.00 72.12 97 GLN A N 1
ATOM 750 C CA . GLN A 1 97 ? 5.950 9.877 -11.517 1.00 72.12 97 GLN A CA 1
ATOM 751 C C . GLN A 1 97 ? 7.151 10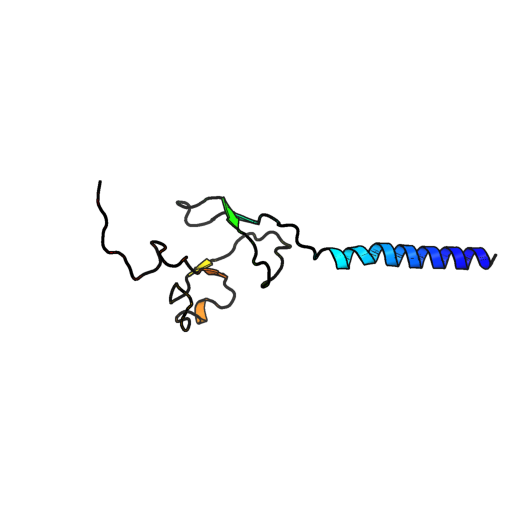.739 -11.091 1.00 72.12 97 GLN A C 1
ATOM 753 O O . GLN A 1 97 ? 7.001 11.697 -10.335 1.00 72.12 97 GLN A O 1
ATOM 758 N N . GLY A 1 98 ? 8.354 10.367 -11.540 1.00 63.56 98 GLY A N 1
ATOM 759 C CA . GLY A 1 98 ? 9.612 10.993 -11.110 1.00 63.56 98 GLY A CA 1
ATOM 760 C C . GLY A 1 98 ? 1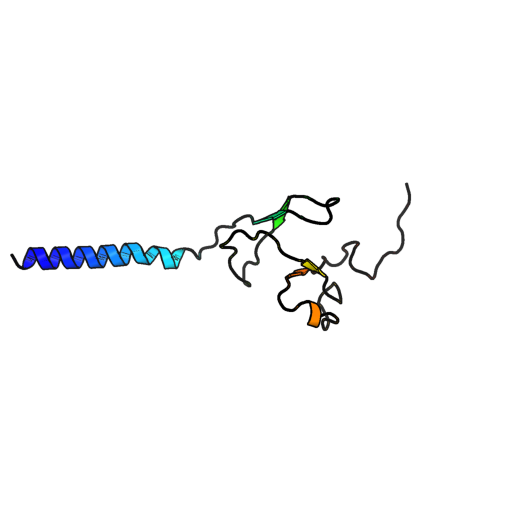0.241 10.393 -9.844 1.00 63.56 98 GLY A C 1
ATOM 761 O O . GLY A 1 98 ? 11.275 10.883 -9.396 1.00 63.56 98 GLY A O 1
ATOM 762 N N . SER A 1 99 ? 9.663 9.329 -9.274 1.00 62.16 99 SER A N 1
ATOM 763 C CA . SER A 1 99 ? 10.288 8.573 -8.185 1.00 62.16 99 SER A CA 1
ATOM 764 C C . SER A 1 99 ? 11.518 7.796 -8.690 1.00 62.16 99 SER A C 1
ATOM 766 O O . SER A 1 99 ? 11.435 7.163 -9.748 1.00 62.16 99 SER A O 1
ATOM 768 N N . PRO A 1 100 ? 12.639 7.770 -7.939 1.00 56.59 100 PRO A N 1
ATOM 769 C CA 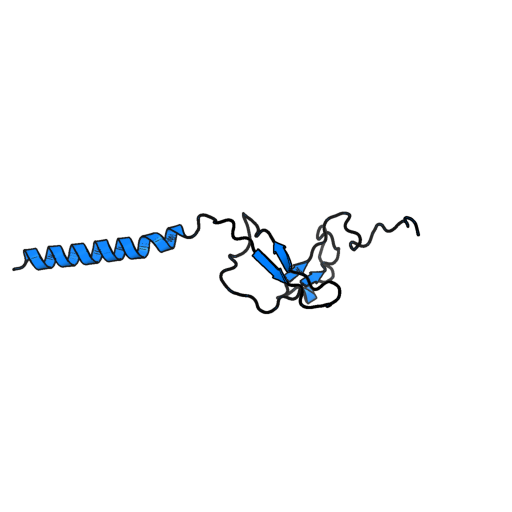. PRO A 1 100 ? 13.911 7.165 -8.357 1.00 56.59 100 PRO A CA 1
ATOM 770 C C . PRO A 1 100 ? 13.880 5.652 -8.675 1.00 56.59 100 PRO A C 1
ATOM 772 O O . PRO A 1 100 ? 14.897 5.103 -9.092 1.00 56.59 100 PRO A O 1
ATOM 775 N N . GLY A 1 101 ? 12.745 4.965 -8.517 1.00 58.66 101 GLY A N 1
ATOM 776 C CA . GLY A 1 101 ? 12.565 3.550 -8.877 1.00 58.66 101 GLY A CA 1
ATOM 777 C C . GLY A 1 101 ? 11.759 3.290 -10.159 1.00 58.66 101 GLY A C 1
ATOM 778 O O . GLY A 1 101 ? 11.663 2.144 -10.588 1.00 58.66 101 GLY A O 1
ATOM 779 N N . GLY A 1 102 ? 11.167 4.320 -10.776 1.00 54.72 102 GLY A N 1
ATOM 780 C CA . GLY A 1 102 ? 10.383 4.187 -12.008 1.00 54.72 102 GLY A CA 1
ATOM 781 C C . GLY A 1 102 ? 11.291 4.272 -13.230 1.00 54.72 102 GLY A C 1
ATOM 782 O O . GLY A 1 102 ? 11.691 5.361 -13.632 1.00 54.72 102 GLY A O 1
ATOM 783 N N . GLY A 1 103 ? 11.680 3.125 -13.784 1.00 55.38 103 GLY A N 1
ATOM 784 C CA . GLY A 1 103 ? 12.655 3.028 -14.868 1.00 55.38 103 GLY A CA 1
ATOM 785 C C . GLY A 1 103 ? 12.288 3.819 -16.127 1.00 55.38 103 GLY A C 1
ATOM 786 O O . GLY A 1 103 ? 11.641 3.282 -17.013 1.00 55.38 103 GLY A O 1
ATOM 787 N N . SER A 1 104 ? 12.778 5.058 -16.236 1.00 53.00 104 SER A N 1
ATOM 788 C CA . SER A 1 104 ? 13.110 5.714 -17.515 1.00 53.00 104 SER A CA 1
ATOM 789 C C . SER A 1 104 ? 13.985 6.978 -17.386 1.00 53.00 104 SER A C 1
ATOM 791 O O . SER A 1 104 ? 14.078 7.743 -18.343 1.00 53.00 104 SER A O 1
ATOM 793 N N . GLY A 1 105 ? 14.641 7.243 -16.247 1.00 50.41 105 GLY A N 1
ATOM 794 C CA . GLY A 1 105 ? 15.297 8.545 -16.046 1.00 50.41 105 GLY A CA 1
ATOM 795 C C . GLY A 1 105 ? 16.408 8.600 -15.003 1.00 50.41 105 GLY A C 1
ATOM 796 O O . GLY A 1 105 ? 16.391 9.489 -14.163 1.00 50.41 105 GLY A O 1
ATOM 797 N N . TRP A 1 106 ? 17.391 7.699 -15.057 1.00 46.31 106 TRP A N 1
ATOM 798 C CA . TRP A 1 106 ? 18.670 7.925 -14.372 1.00 46.31 106 TRP A CA 1
ATOM 799 C C . TRP A 1 106 ? 19.702 8.473 -15.367 1.00 46.31 106 TRP A C 1
ATOM 801 O O . TRP A 1 106 ? 20.373 7.717 -16.064 1.00 46.31 106 TRP A O 1
ATOM 811 N N . GLN A 1 107 ? 19.837 9.800 -15.430 1.00 51.31 107 GLN A N 1
ATOM 812 C CA . GLN A 1 107 ? 21.101 10.448 -15.796 1.00 51.31 107 GLN A CA 1
ATOM 813 C C . GLN A 1 107 ? 21.772 10.847 -14.483 1.00 51.31 107 GLN A C 1
ATOM 815 O O . GLN A 1 107 ? 21.166 11.531 -13.663 1.00 51.31 107 GLN A O 1
ATOM 820 N N . GLY A 1 108 ? 22.976 10.322 -14.253 1.00 57.22 108 GLY A N 1
ATOM 821 C CA . GLY A 1 108 ? 23.672 10.405 -12.972 1.00 57.22 108 GLY A CA 1
ATOM 822 C C . GLY A 1 108 ? 23.773 11.821 -12.392 1.00 57.22 108 GLY A C 1
ATOM 823 O O . GLY A 1 108 ? 23.963 12.798 -13.111 1.00 57.22 108 GLY A O 1
ATOM 824 N N . GLY A 1 109 ? 23.699 11.897 -11.064 1.00 34.72 109 GLY A N 1
ATOM 825 C CA . GLY A 1 109 ? 23.991 13.081 -10.254 1.00 34.72 109 GLY A CA 1
ATOM 826 C C . GLY A 1 109 ? 24.774 12.671 -9.001 1.00 34.72 109 GLY A C 1
ATOM 827 O O . GLY A 1 109 ? 24.696 11.511 -8.606 1.00 34.72 109 GLY A O 1
ATOM 828 N N . PRO A 1 110 ? 25.613 13.559 -8.442 1.00 48.16 110 PRO A N 1
ATOM 829 C CA . PRO A 1 110 ? 27.029 13.271 -8.256 1.00 48.16 110 PRO A CA 1
ATOM 830 C C . PRO A 1 110 ? 27.361 12.538 -6.959 1.00 48.16 110 PRO A C 1
ATOM 832 O O . PRO A 1 110 ? 26.773 12.770 -5.908 1.00 48.16 110 PRO A O 1
ATOM 835 N N . HIS A 1 111 ? 28.423 11.738 -7.042 1.00 44.47 111 HIS A N 1
ATOM 836 C CA . HIS A 1 111 ? 29.222 11.347 -5.892 1.00 44.47 111 HIS A CA 1
ATOM 837 C C . HIS A 1 111 ? 29.776 12.595 -5.192 1.00 44.47 111 HIS A C 1
ATOM 839 O O . HIS A 1 111 ? 30.675 13.252 -5.728 1.00 44.47 111 HIS A O 1
ATOM 845 N N . ARG A 1 112 ? 29.296 12.876 -3.980 1.00 45.34 112 ARG A N 1
ATOM 846 C CA . ARG A 1 112 ? 30.156 13.281 -2.865 1.00 45.34 112 ARG A CA 1
ATOM 847 C C . ARG A 1 112 ? 29.478 13.092 -1.521 1.00 45.34 112 ARG A C 1
ATOM 849 O O . ARG A 1 112 ? 28.329 13.557 -1.388 1.00 45.34 112 ARG A O 1
#

pLDDT: mean 77.77, std 15.07, range [34.72, 94.69]

Radius of gyration: 25.02 Å; chains: 1; bounding box: 85×26×51 Å

Foldseek 3Di:
DVVVVVVVVVVVVVVVVVVPVVVVVPPPDDQPFDWDFDPPDVVRGDIDTDGPDDPDDDDPPDDDPDADEDQFVQLQPPDDTPVVVVPVVHHYHRDDVVPPPRPDDDPDDDDD

Organism: Acipenser ruthenus (NCBI:txid7906)

Sequence (112 aa):
MIRGIQGLLFCLKVLGLVIHLPQLATGLGVNDFLYFRVLSPEDIGYIFTAAPAQDFGGVFTQLYEEIYLVLAEPPDGCAELRNAAFLEGQRVLFPLQGSPGGGSGWQGGPHR